Protein AF-A0A6I6VXQ6-F1 (afdb_monomer)

pLDDT: mean 93.88, std 2.82, range [80.19, 97.81]

Sequence (114 aa):
MFLAALRFGLTGSGKSLPEIVEDLRSQLVLDLAATRLFEQALHHAGYLDMQAANYSRRFLLNEMKIFLVDEDFPRLIPFKVPTAIRRVQYELDLALISAVNHPLADVLKQLGVL

Secondary structure (DSSP, 8-state):
-EEEEEEEEEEEEEEEHHHHHHHHHHHHTT-HHHHHHHHHHHHHTT--GGGGGG---EEEEEEEEEEE-STTS----GGGS-TT---------TTS--SPBPPHHHHHHHTT--

Foldseek 3Di:
DKDKDWDKDWDPPAAFPVRVLVVVCVVCVVPPVVNVVSVVVCVVVVNDPVCSVVRPTGIDRPDMFMFDPDPLWDDDDPVNDDPVDDDDDDDDDPVPRPGDGDDPVVVCVVVVND

Mean predicted aligned error: 4.63 Å

Radius of gyration: 18.37 Å; Cα contacts (8 Å, |Δi|>4): 111; chains: 1; bounding box: 42×30×46 Å

Structure (mmCIF, N/CA/C/O backbone):
data_AF-A0A6I6VXQ6-F1
#
_entry.id   AF-A0A6I6VXQ6-F1
#
loop_
_atom_site.group_PDB
_atom_site.id
_atom_site.type_symbol
_atom_site.label_atom_id
_atom_site.label_alt_id
_atom_site.label_comp_id
_atom_site.label_asym_id
_atom_site.label_entity_id
_atom_site.label_seq_id
_atom_site.pdbx_PDB_ins_code
_atom_site.Cartn_x
_atom_site.Cartn_y
_atom_site.Cartn_z
_atom_site.occupancy
_atom_site.B_iso_or_equiv
_atom_site.auth_seq_id
_atom_site.auth_comp_id
_atom_site.auth_asym_id
_atom_si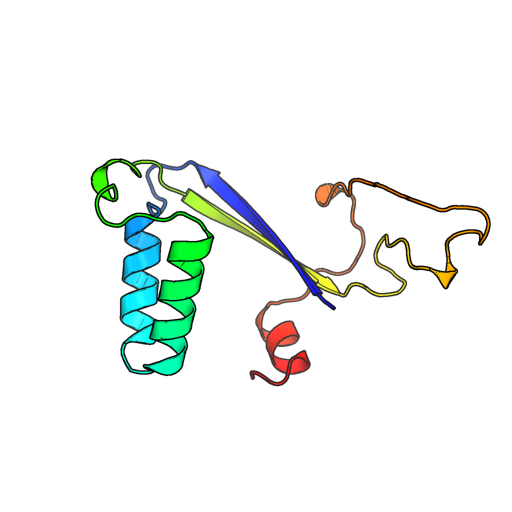te.auth_atom_id
_atom_site.pdbx_PDB_model_num
ATOM 1 N N . MET A 1 1 ? 12.224 -4.106 -6.218 1.00 89.62 1 MET A N 1
ATOM 2 C CA . MET A 1 1 ? 11.223 -3.097 -5.801 1.00 89.62 1 MET A CA 1
ATOM 3 C C . MET A 1 1 ? 9.854 -3.649 -6.136 1.00 89.62 1 MET A C 1
ATOM 5 O O . MET A 1 1 ? 9.711 -4.202 -7.218 1.00 89.62 1 MET A O 1
ATOM 9 N N . PHE A 1 2 ? 8.884 -3.502 -5.239 1.00 94.94 2 PHE A N 1
ATOM 10 C CA . PHE A 1 2 ? 7.493 -3.877 -5.491 1.00 94.94 2 PHE A CA 1
ATOM 11 C C . PHE A 1 2 ? 6.612 -2.634 -5.516 1.00 94.94 2 PHE A C 1
ATOM 13 O O . PHE A 1 2 ? 6.865 -1.690 -4.768 1.00 94.94 2 PHE A O 1
ATOM 20 N N . LEU A 1 3 ? 5.579 -2.655 -6.354 1.00 94.56 3 LEU A N 1
ATOM 21 C CA . LEU A 1 3 ? 4.501 -1.674 -6.340 1.00 94.56 3 LEU A CA 1
ATOM 22 C C . LEU A 1 3 ? 3.234 -2.349 -5.820 1.00 94.56 3 LEU A C 1
ATOM 24 O O . LEU A 1 3 ? 2.735 -3.273 -6.456 1.00 94.56 3 LEU A O 1
ATOM 28 N N . ALA A 1 4 ? 2.705 -1.874 -4.693 1.00 95.31 4 ALA A N 1
ATOM 29 C CA . ALA A 1 4 ? 1.410 -2.301 -4.176 1.00 95.31 4 ALA A CA 1
ATOM 30 C C . ALA A 1 4 ? 0.335 -1.263 -4.524 1.00 95.31 4 ALA A C 1
ATOM 32 O O . ALA A 1 4 ? 0.466 -0.082 -4.211 1.00 95.31 4 ALA A O 1
ATOM 33 N N . ALA A 1 5 ? -0.739 -1.720 -5.155 1.00 93.69 5 ALA A N 1
ATOM 34 C CA . ALA A 1 5 ? -1.912 -0.946 -5.513 1.00 93.69 5 ALA A CA 1
ATOM 35 C C . ALA A 1 5 ? -3.098 -1.414 -4.667 1.00 93.69 5 ALA A C 1
ATOM 37 O O . ALA A 1 5 ? -3.517 -2.568 -4.764 1.00 93.69 5 ALA A O 1
ATOM 38 N N . LEU A 1 6 ? -3.638 -0.519 -3.840 1.00 93.25 6 LEU A N 1
ATOM 39 C CA . LEU A 1 6 ? -4.790 -0.793 -2.986 1.00 93.25 6 LEU A CA 1
ATOM 40 C C . LEU A 1 6 ? -5.991 0.007 -3.483 1.00 93.25 6 LEU A C 1
ATOM 42 O O . LEU A 1 6 ? -5.935 1.235 -3.560 1.00 93.25 6 LEU A O 1
ATOM 46 N N . ARG A 1 7 ? -7.089 -0.680 -3.800 1.00 92.88 7 ARG A N 1
ATOM 47 C CA . ARG A 1 7 ? -8.342 -0.047 -4.211 1.00 92.88 7 ARG A CA 1
ATOM 48 C C . ARG A 1 7 ? -9.353 -0.113 -3.080 1.00 92.88 7 ARG A C 1
ATOM 50 O O . ARG A 1 7 ? -9.872 -1.183 -2.762 1.00 92.88 7 ARG A O 1
ATOM 57 N N . PHE A 1 8 ? -9.680 1.049 -2.529 1.00 93.38 8 PHE A N 1
ATOM 58 C CA . PHE A 1 8 ? -10.711 1.194 -1.509 1.00 93.38 8 PHE A CA 1
ATOM 59 C C . PHE A 1 8 ? -12.047 1.613 -2.128 1.00 93.38 8 PHE A C 1
ATOM 61 O O . PHE A 1 8 ? -12.096 2.520 -2.957 1.00 93.38 8 PHE A O 1
ATOM 68 N N . GLY A 1 9 ? -13.134 0.966 -1.716 1.00 95.56 9 GLY A N 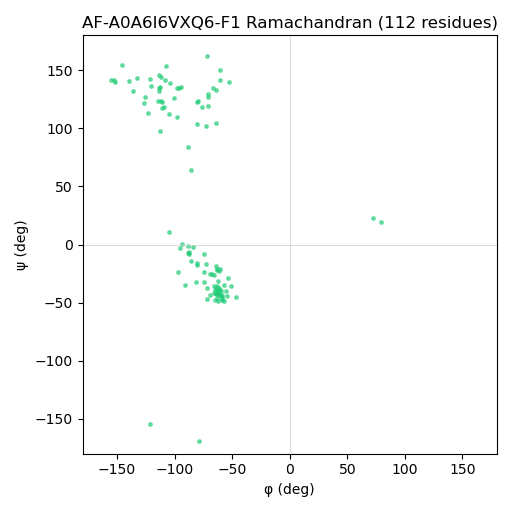1
ATOM 69 C CA . GLY A 1 9 ? -14.502 1.371 -2.034 1.00 95.56 9 GLY A CA 1
ATOM 70 C C . GLY A 1 9 ? -15.173 2.041 -0.840 1.00 95.56 9 GLY A C 1
ATOM 71 O O . GLY A 1 9 ? -15.019 1.575 0.287 1.00 95.56 9 GLY A O 1
ATOM 72 N N . LEU A 1 10 ? -15.934 3.111 -1.081 1.00 95.94 10 LEU A N 1
ATOM 73 C CA . LEU A 1 10 ? -16.764 3.744 -0.054 1.00 95.94 10 LEU A CA 1
ATOM 74 C C . LEU A 1 10 ? -18.011 2.884 0.190 1.00 95.94 10 LEU A C 1
ATOM 76 O O . LEU A 1 10 ? -18.811 2.680 -0.721 1.00 95.94 10 LEU A O 1
ATOM 80 N N . THR A 1 11 ? -18.183 2.380 1.409 1.00 93.75 11 THR A N 1
ATOM 81 C CA . THR A 1 11 ? -19.331 1.539 1.774 1.00 93.75 11 THR A CA 1
ATOM 82 C C . THR A 1 11 ? -19.649 1.658 3.260 1.00 93.75 11 THR A C 1
ATOM 84 O O . THR A 1 11 ? -18.746 1.692 4.092 1.00 93.75 11 THR A O 1
ATOM 87 N N . GLY A 1 12 ? -20.938 1.665 3.614 1.00 91.00 12 GLY A N 1
ATOM 88 C CA . GLY A 1 12 ? -21.387 1.719 5.011 1.00 91.00 12 GLY A CA 1
ATOM 89 C C . GLY A 1 12 ? -20.965 0.509 5.856 1.00 91.00 12 GLY A C 1
ATOM 90 O O . GLY A 1 12 ? -20.887 0.626 7.079 1.00 91.00 12 GLY A O 1
ATOM 91 N N . SER A 1 13 ? -20.647 -0.623 5.215 1.00 92.50 13 SER A N 1
ATOM 92 C CA . SER A 1 13 ? -20.144 -1.843 5.863 1.00 92.50 13 SER A CA 1
ATOM 93 C C . SER A 1 13 ? -18.617 -1.887 6.012 1.00 92.50 13 SER A C 1
ATOM 95 O O . SER A 1 13 ? -18.086 -2.882 6.498 1.00 92.50 13 SER A O 1
ATOM 97 N N . GLY A 1 14 ? -17.905 -0.864 5.529 1.00 95.25 14 GLY A N 1
ATOM 98 C CA . GLY A 1 14 ? -16.452 -0.753 5.650 1.00 95.25 14 GLY A CA 1
ATOM 99 C C . GLY A 1 14 ? -16.019 -0.279 7.037 1.00 95.25 14 GLY A C 1
ATOM 100 O O . GLY A 1 14 ? -16.835 -0.168 7.950 1.00 95.25 14 GLY A O 1
ATOM 101 N N . LYS A 1 15 ? -14.738 0.064 7.173 1.00 96.31 15 LYS A N 1
ATOM 102 C CA . LYS A 1 15 ? -14.184 0.677 8.387 1.00 96.31 15 LYS A CA 1
ATOM 103 C C . LYS A 1 15 ? -13.847 2.141 8.152 1.00 96.31 15 LYS A C 1
ATOM 105 O O . LYS A 1 15 ? -13.401 2.515 7.066 1.00 96.31 15 LYS A O 1
ATOM 110 N N . SER A 1 16 ? -14.092 2.975 9.149 1.00 96.75 16 SER A N 1
ATOM 111 C CA . SER A 1 16 ? -13.617 4.351 9.169 1.00 96.75 16 SER A CA 1
ATOM 112 C C . SER A 1 16 ? -12.105 4.394 9.388 1.00 96.75 16 SER A C 1
ATOM 114 O O . SER A 1 16 ? -11.497 3.418 9.827 1.00 96.75 16 SER A O 1
ATOM 116 N N . LEU A 1 17 ? -11.483 5.533 9.079 1.00 95.50 17 LEU A N 1
ATOM 117 C CA . LEU A 1 17 ? -10.052 5.707 9.326 1.00 95.50 17 LEU A CA 1
ATOM 118 C C . LEU A 1 17 ? -9.692 5.518 10.818 1.00 95.50 17 LEU A C 1
ATOM 120 O O . LEU A 1 17 ? -8.766 4.753 11.073 1.00 95.50 17 LEU A O 1
ATOM 124 N N . PRO A 1 18 ? -10.426 6.090 11.798 1.00 97.12 18 PRO A N 1
ATOM 125 C CA . PRO A 1 18 ? -10.174 5.830 13.216 1.00 97.12 18 PRO A CA 1
ATOM 126 C C . PRO A 1 18 ? -10.323 4.357 13.609 1.00 97.12 18 PRO A C 1
ATOM 128 O O . PRO A 1 18 ? -9.503 3.854 14.366 1.00 97.12 18 PRO A O 1
ATOM 131 N N . GLU A 1 19 ? -11.319 3.645 13.065 1.00 96.75 19 GLU A N 1
ATOM 132 C CA . GLU A 1 19 ? -11.481 2.202 13.311 1.00 96.75 19 GLU A CA 1
ATOM 133 C C . GLU A 1 19 ? -10.253 1.418 12.820 1.00 96.75 19 GLU A C 1
ATOM 135 O O . GLU A 1 19 ? -9.739 0.562 13.533 1.00 96.75 19 GLU A O 1
ATOM 140 N N . ILE A 1 20 ? -9.739 1.743 11.628 1.00 95.50 20 ILE A N 1
ATOM 141 C CA . ILE A 1 20 ? -8.525 1.115 11.080 1.00 95.50 20 ILE A CA 1
ATOM 142 C C . ILE A 1 20 ? -7.299 1.439 11.945 1.00 95.50 20 ILE A C 1
ATOM 144 O O . ILE A 1 20 ? -6.477 0.560 12.196 1.00 95.50 20 ILE A O 1
ATOM 148 N N . VAL A 1 21 ? -7.163 2.688 12.394 1.00 96.75 21 VAL A N 1
ATOM 149 C CA . VAL A 1 21 ? -6.043 3.124 13.239 1.00 96.75 21 VAL A CA 1
ATOM 150 C C . VAL A 1 21 ? -6.034 2.380 14.571 1.00 96.75 21 VAL A C 1
ATOM 152 O O . VAL A 1 21 ? -4.998 1.832 14.941 1.00 96.75 21 VAL A O 1
ATOM 155 N N . GLU A 1 22 ? -7.172 2.307 15.261 1.00 97.00 22 GLU A N 1
ATOM 156 C CA . GLU A 1 22 ? -7.270 1.605 16.544 1.00 97.00 22 GLU A CA 1
ATOM 157 C C . GLU A 1 22 ? -7.037 0.099 16.404 1.00 97.00 22 GLU A C 1
ATOM 159 O O . GLU A 1 22 ? -6.324 -0.498 17.215 1.00 97.00 22 GLU A O 1
ATOM 164 N N . ASP A 1 23 ? -7.540 -0.516 15.330 1.00 96.12 23 ASP A N 1
ATOM 165 C CA . ASP A 1 23 ? -7.256 -1.921 15.043 1.00 96.12 23 ASP A CA 1
ATOM 166 C C . ASP A 1 23 ? -5.749 -2.173 14.895 1.00 96.12 23 ASP A C 1
ATOM 168 O O . ASP A 1 23 ? -5.237 -3.148 15.452 1.00 96.12 23 ASP A O 1
ATOM 172 N N . LEU A 1 24 ? -5.017 -1.306 14.183 1.00 96.06 24 LEU A N 1
ATOM 173 C CA . LEU A 1 24 ? -3.563 -1.440 14.054 1.00 96.06 24 LEU A CA 1
ATOM 174 C C . LEU A 1 24 ? -2.840 -1.164 15.377 1.00 96.06 24 LEU A C 1
ATOM 176 O O . LEU A 1 24 ? -1.962 -1.943 15.744 1.00 96.06 24 LEU A O 1
ATOM 180 N N . ARG A 1 25 ? -3.222 -0.121 16.125 1.00 96.94 25 ARG A N 1
ATOM 181 C CA . ARG A 1 25 ? -2.657 0.161 17.460 1.00 96.94 25 ARG A CA 1
ATOM 182 C C . ARG A 1 25 ? -2.780 -1.056 18.375 1.00 96.94 25 ARG A C 1
ATOM 184 O O . ARG A 1 25 ? -1.808 -1.440 19.021 1.00 96.94 25 ARG A O 1
ATOM 191 N N . SER A 1 26 ? -3.942 -1.712 18.370 1.00 97.25 26 SER A N 1
ATOM 192 C CA . SER A 1 26 ? -4.188 -2.905 19.187 1.00 97.25 26 SER A CA 1
ATOM 193 C C . SER A 1 26 ? -3.291 -4.091 18.812 1.00 97.25 26 SER A C 1
ATOM 195 O O . SER A 1 26 ? -2.832 -4.815 19.694 1.00 97.25 26 SER A O 1
ATOM 197 N N . GLN A 1 27 ? -2.983 -4.269 17.523 1.00 96.31 27 GLN A N 1
ATOM 198 C CA . GLN A 1 27 ? -2.102 -5.341 17.046 1.00 96.31 27 GLN A CA 1
ATOM 199 C C . GLN A 1 27 ? -0.629 -5.073 17.362 1.00 96.31 27 GLN A C 1
ATOM 201 O O . GLN A 1 27 ? 0.134 -6.007 17.598 1.00 96.31 27 GLN A O 1
ATOM 206 N N . LEU A 1 28 ? -0.229 -3.802 17.371 1.00 96.50 28 LEU A N 1
ATOM 207 C CA . LEU A 1 28 ? 1.158 -3.387 17.569 1.00 96.50 28 LEU A CA 1
ATOM 208 C C . LEU A 1 28 ? 1.531 -3.194 19.042 1.00 96.50 28 LEU A C 1
ATOM 210 O O . LEU A 1 28 ? 2.708 -3.022 19.339 1.00 96.50 28 LEU A O 1
ATOM 214 N N . VAL A 1 29 ? 0.569 -3.270 19.969 1.00 94.38 29 VAL A N 1
ATOM 215 C CA . VAL A 1 29 ? 0.744 -2.908 21.389 1.00 94.38 29 VAL A CA 1
ATOM 216 C C . VAL A 1 29 ? 1.914 -3.616 22.092 1.00 94.38 29 VAL A C 1
ATOM 218 O O . VAL A 1 29 ? 2.504 -3.061 23.016 1.00 94.38 29 VAL A O 1
ATOM 221 N N . LEU A 1 30 ? 2.270 -4.830 21.659 1.00 95.75 30 LEU A N 1
ATOM 222 C CA . LEU A 1 30 ? 3.375 -5.610 22.233 1.00 95.75 30 LEU A CA 1
ATOM 223 C C . LEU A 1 30 ? 4.748 -5.268 21.629 1.00 95.75 30 LEU A C 1
ATOM 225 O O . LEU A 1 30 ? 5.771 -5.635 22.204 1.00 95.75 30 LEU A O 1
ATOM 229 N N . ASP A 1 31 ? 4.783 -4.556 20.504 1.00 96.75 31 ASP A N 1
ATOM 230 C CA . ASP A 1 31 ? 5.998 -4.100 19.834 1.00 96.75 31 ASP A CA 1
ATOM 231 C C . ASP A 1 31 ? 6.089 -2.568 19.903 1.00 96.75 31 ASP A C 1
ATOM 233 O O . ASP A 1 31 ? 5.508 -1.824 19.106 1.00 96.75 31 ASP A O 1
ATOM 237 N N . LEU A 1 32 ? 6.856 -2.081 20.883 1.00 94.69 32 LEU A N 1
ATOM 238 C CA . LEU A 1 32 ? 7.056 -0.647 21.107 1.00 94.69 32 LEU A CA 1
ATOM 239 C C . LEU A 1 32 ? 7.745 0.049 19.926 1.00 94.69 32 LEU A C 1
ATOM 241 O O . LEU A 1 32 ? 7.493 1.231 19.680 1.00 94.69 32 LEU A O 1
ATOM 245 N N . ALA A 1 33 ? 8.618 -0.655 19.200 1.00 96.31 33 ALA A N 1
ATOM 246 C CA . ALA A 1 33 ? 9.306 -0.085 18.050 1.00 96.31 33 ALA A CA 1
ATOM 247 C C . ALA A 1 33 ? 8.330 0.083 16.880 1.00 96.31 33 ALA A C 1
ATOM 249 O O . ALA A 1 33 ? 8.254 1.170 16.303 1.00 96.31 33 ALA A O 1
ATOM 250 N N . ALA A 1 34 ? 7.533 -0.947 16.585 1.00 95.56 34 ALA A N 1
ATOM 251 C CA . ALA A 1 34 ? 6.508 -0.883 15.550 1.00 95.56 34 ALA A CA 1
ATOM 252 C C . ALA A 1 34 ? 5.409 0.137 15.886 1.00 95.56 34 ALA A C 1
ATOM 254 O O . ALA A 1 34 ? 5.037 0.934 15.025 1.00 95.56 34 ALA A O 1
ATOM 255 N N . THR A 1 35 ? 4.960 0.192 17.145 1.00 97.06 35 THR A N 1
ATOM 256 C CA . THR A 1 35 ? 4.005 1.207 17.622 1.00 97.06 35 THR A CA 1
ATOM 257 C C . THR A 1 35 ? 4.536 2.618 17.378 1.00 97.06 35 THR A C 1
ATOM 259 O O . THR A 1 35 ? 3.850 3.456 16.799 1.00 97.06 35 THR A O 1
ATOM 262 N N . ARG A 1 36 ? 5.795 2.889 17.748 1.00 96.94 36 ARG A N 1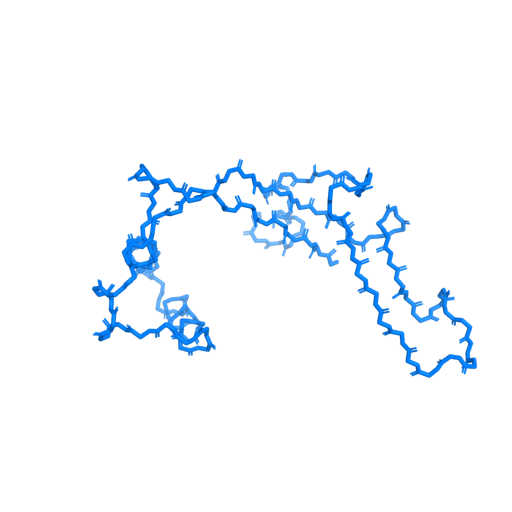
ATOM 263 C CA . ARG A 1 36 ? 6.411 4.204 17.531 1.00 96.94 36 ARG A CA 1
ATOM 264 C C . ARG A 1 36 ? 6.495 4.568 16.048 1.00 96.94 36 ARG A C 1
ATOM 266 O O . ARG A 1 36 ? 6.216 5.713 15.698 1.00 96.94 36 ARG A O 1
ATOM 273 N N . LEU A 1 37 ? 6.891 3.625 15.191 1.00 97.50 37 LEU A N 1
ATOM 274 C CA . LEU A 1 37 ? 6.947 3.843 13.742 1.00 97.50 37 LEU A CA 1
ATOM 275 C C . LEU A 1 37 ? 5.558 4.139 13.168 1.00 97.50 37 LEU A C 1
ATOM 277 O O . LEU A 1 37 ? 5.418 5.013 12.312 1.00 97.50 37 LEU A O 1
ATOM 281 N N . PHE A 1 38 ? 4.532 3.448 13.663 1.00 97.81 38 PHE A N 1
ATOM 282 C CA . PHE A 1 38 ? 3.158 3.661 13.238 1.00 97.81 38 PHE A CA 1
ATOM 283 C C . PHE A 1 38 ? 2.643 5.057 13.613 1.00 97.81 38 PHE A C 1
ATOM 285 O O . PHE A 1 38 ? 2.155 5.771 12.740 1.00 97.81 38 PHE A O 1
ATOM 292 N N . GLU A 1 39 ? 2.844 5.510 14.854 1.00 96.94 39 GLU A N 1
ATOM 293 C CA . GLU A 1 39 ? 2.444 6.865 15.271 1.00 96.94 39 GLU A CA 1
ATOM 294 C C . GLU A 1 39 ? 3.172 7.961 14.472 1.00 96.94 39 GLU A C 1
ATOM 296 O O . GLU A 1 39 ? 2.581 8.972 14.088 1.00 96.94 39 GLU A O 1
ATOM 301 N N . GLN A 1 40 ? 4.452 7.749 14.148 1.00 97.00 40 GLN A N 1
ATOM 302 C CA . GLN A 1 40 ? 5.197 8.656 13.270 1.00 97.00 40 GLN A CA 1
ATOM 303 C C . GLN A 1 40 ? 4.599 8.711 11.859 1.00 97.00 40 GLN A C 1
ATOM 305 O O . GLN A 1 40 ? 4.502 9.793 11.276 1.00 97.00 40 GLN A O 1
ATOM 310 N N . ALA A 1 41 ? 4.177 7.567 11.316 1.00 96.94 41 ALA A N 1
ATOM 311 C CA . ALA A 1 41 ? 3.527 7.498 10.014 1.00 96.94 41 ALA A CA 1
ATOM 312 C C . ALA A 1 41 ? 2.161 8.203 10.015 1.00 96.94 41 ALA A C 1
ATOM 314 O O . ALA A 1 41 ? 1.876 8.953 9.082 1.00 96.94 41 ALA A O 1
ATOM 315 N N . LEU A 1 42 ? 1.353 8.036 11.070 1.00 96.69 42 LEU A N 1
ATOM 316 C CA . LEU A 1 42 ? 0.079 8.748 11.233 1.00 96.69 42 LEU A CA 1
ATOM 317 C C . LEU A 1 42 ? 0.279 10.263 11.242 1.00 96.69 42 LEU A C 1
ATOM 319 O O . LEU A 1 42 ? -0.392 10.981 10.497 1.00 96.69 42 LEU A O 1
ATOM 323 N N . HIS A 1 43 ? 1.254 10.744 12.016 1.00 95.06 43 HIS A N 1
ATOM 324 C CA . HIS A 1 43 ? 1.586 12.164 12.063 1.00 95.06 43 HIS A CA 1
ATOM 325 C C . HIS A 1 43 ? 2.058 12.683 10.696 1.00 95.06 43 HIS A C 1
ATOM 327 O O . HIS A 1 43 ? 1.649 13.759 10.26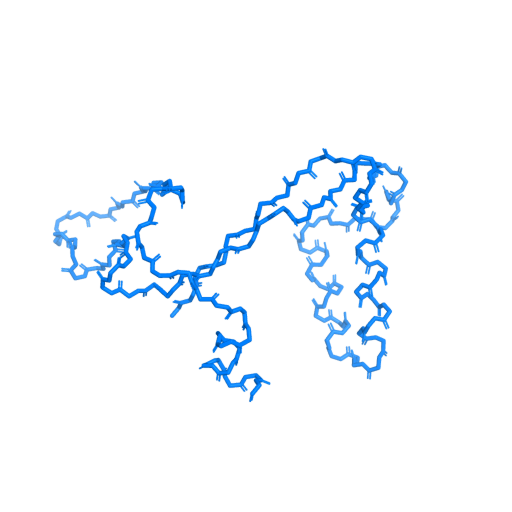4 1.00 95.06 43 HIS A O 1
ATOM 333 N N . HIS A 1 44 ? 2.902 11.929 9.986 1.00 96.56 44 HIS A N 1
ATOM 334 C CA . HIS A 1 44 ? 3.373 12.316 8.653 1.00 96.56 44 HIS A CA 1
ATOM 335 C C . HIS A 1 44 ? 2.244 12.343 7.612 1.00 96.56 44 HIS A C 1
ATOM 337 O O . HIS A 1 44 ? 2.228 13.208 6.740 1.00 96.56 44 HIS A O 1
ATOM 343 N N . ALA A 1 45 ? 1.279 11.429 7.725 1.00 94.81 45 ALA A N 1
ATOM 344 C CA . ALA A 1 45 ? 0.089 11.391 6.881 1.00 94.81 45 ALA A CA 1
ATOM 345 C C . ALA A 1 45 ? -0.941 12.487 7.225 1.00 94.81 45 ALA A C 1
ATOM 347 O O . ALA A 1 45 ? -1.909 12.661 6.487 1.00 94.81 45 ALA A O 1
ATOM 348 N N . GLY A 1 46 ? -0.748 13.225 8.326 1.00 95.19 46 GLY A N 1
ATOM 349 C CA . GLY A 1 46 ? -1.658 14.278 8.778 1.00 95.19 46 GLY A CA 1
ATOM 350 C C . GLY A 1 46 ? -2.898 13.763 9.512 1.00 95.19 46 GLY A C 1
ATOM 351 O O . GLY A 1 46 ? -3.889 14.485 9.608 1.00 95.19 46 GLY A O 1
ATOM 352 N N . TYR A 1 47 ? -2.868 12.530 10.025 1.00 96.12 47 TYR A N 1
ATOM 353 C CA . TYR A 1 47 ? -3.934 12.025 10.885 1.00 96.12 47 TYR A CA 1
ATOM 354 C C . TYR A 1 47 ? -3.878 12.716 12.253 1.00 96.12 47 TYR A C 1
ATOM 356 O O . TYR A 1 47 ? -2.829 12.773 12.893 1.00 96.12 47 TYR A O 1
ATOM 364 N N . LEU A 1 48 ? -5.021 13.245 12.697 1.00 94.50 48 LEU A N 1
ATOM 365 C CA . LEU A 1 48 ? -5.161 13.967 13.961 1.00 94.50 48 LEU A CA 1
ATOM 366 C C . LEU A 1 48 ? -6.239 13.299 14.817 1.00 94.50 48 LEU A C 1
ATOM 368 O O . LEU A 1 48 ? -7.424 13.396 14.492 1.00 94.50 48 LEU A O 1
ATOM 372 N N . ASP A 1 49 ? -5.847 12.698 15.943 1.00 94.69 49 ASP A N 1
ATOM 373 C CA . ASP A 1 49 ? -6.773 12.025 16.869 1.00 94.69 49 ASP A CA 1
ATOM 374 C C . ASP A 1 49 ? -7.879 12.961 17.387 1.00 94.69 49 ASP A C 1
ATOM 376 O O . ASP A 1 49 ? -9.037 12.567 17.500 1.00 94.69 49 ASP A O 1
ATOM 380 N N . MET A 1 50 ? -7.570 14.246 17.602 1.00 95.56 50 MET A N 1
ATOM 381 C CA . MET A 1 50 ? -8.562 15.261 18.000 1.00 95.56 50 MET A CA 1
ATOM 382 C C . MET A 1 50 ? -9.695 15.444 16.977 1.00 95.56 50 MET A C 1
ATOM 384 O O . MET A 1 50 ? -10.760 15.954 17.314 1.00 95.56 50 MET A O 1
ATOM 388 N N . GLN A 1 51 ? -9.468 15.053 15.723 1.00 94.44 51 GLN A N 1
ATOM 389 C CA . GLN A 1 51 ? -10.444 15.127 14.641 1.00 94.44 51 GLN A CA 1
ATOM 390 C C . GLN A 1 51 ? -11.039 13.758 14.295 1.00 94.44 51 GLN A C 1
ATOM 392 O O . GLN A 1 51 ? -11.751 13.662 13.298 1.00 94.44 51 GLN A O 1
ATOM 397 N N . ALA A 1 52 ? -10.802 12.716 15.107 1.00 94.00 52 ALA A N 1
ATOM 398 C CA . ALA A 1 52 ? -11.282 11.352 14.869 1.00 94.00 52 ALA A CA 1
ATOM 399 C C . ALA A 1 52 ? -12.770 11.307 14.466 1.00 94.00 52 ALA A C 1
ATOM 401 O O . ALA A 1 52 ? -13.132 10.679 13.472 1.00 94.00 52 ALA A O 1
ATOM 402 N N . ALA A 1 53 ? -13.622 12.063 15.167 1.00 94.00 53 ALA A N 1
ATOM 403 C CA . ALA A 1 53 ? -15.064 12.129 14.912 1.00 94.00 53 ALA A CA 1
ATOM 404 C C . ALA A 1 53 ? -15.446 12.660 13.512 1.00 94.00 53 ALA A C 1
ATOM 406 O O . ALA A 1 53 ? -16.532 12.362 13.017 1.00 94.00 53 ALA A O 1
ATOM 407 N N . ASN A 1 54 ? -14.564 13.418 12.852 1.00 94.81 54 ASN A N 1
ATOM 408 C CA . ASN A 1 54 ? -14.810 13.975 11.519 1.00 94.81 54 ASN A CA 1
ATOM 409 C C . ASN A 1 54 ? -14.567 12.951 10.398 1.00 94.81 54 ASN A C 1
ATOM 411 O O . ASN A 1 54 ? -15.049 13.131 9.277 1.00 94.81 54 ASN A O 1
ATOM 415 N N . TYR A 1 55 ? -13.850 11.859 10.675 1.00 93.25 55 TYR A N 1
ATOM 416 C CA . TYR A 1 55 ? -13.558 10.807 9.700 1.00 93.25 55 TYR A CA 1
ATOM 417 C C . TYR A 1 55 ? -14.690 9.772 9.641 1.00 93.25 55 TYR A C 1
ATOM 419 O O . TYR A 1 55 ? -14.509 8.600 9.953 1.00 93.25 55 TYR A O 1
ATOM 427 N N . SER A 1 56 ? -15.878 10.203 9.217 1.00 94.44 56 SER A N 1
ATOM 428 C CA . SER A 1 56 ? -17.081 9.357 9.171 1.00 94.44 56 SER A CA 1
ATOM 429 C C . SER A 1 56 ? -17.159 8.430 7.953 1.00 94.44 56 SER A C 1
ATOM 431 O O . SER A 1 56 ? -17.950 7.486 7.935 1.00 94.44 56 SER A O 1
ATOM 433 N N . ARG A 1 57 ? -16.353 8.685 6.912 1.00 95.94 57 ARG A N 1
ATOM 434 C CA . ARG A 1 57 ? -16.320 7.850 5.702 1.00 95.94 57 ARG A CA 1
ATOM 435 C C . ARG A 1 57 ? -15.765 6.472 6.028 1.00 95.94 57 ARG A C 1
ATOM 437 O O . ARG A 1 57 ? -14.722 6.361 6.665 1.00 95.94 57 ARG A O 1
ATOM 444 N N . ARG A 1 58 ? -16.437 5.442 5.520 1.00 97.00 58 ARG A N 1
ATOM 445 C CA . ARG A 1 58 ? -16.075 4.043 5.736 1.00 97.00 58 ARG A CA 1
ATOM 446 C C . ARG A 1 58 ? -15.636 3.395 4.433 1.00 97.00 58 ARG A C 1
ATOM 448 O O . ARG A 1 58 ? -16.303 3.532 3.407 1.00 97.00 58 ARG A O 1
ATOM 455 N N . PHE A 1 59 ? -14.509 2.701 4.484 1.00 95.25 59 PHE A N 1
ATOM 456 C CA . PHE A 1 59 ? -13.853 2.110 3.331 1.00 95.25 59 PHE A CA 1
ATOM 457 C C . PHE A 1 59 ? -13.712 0.603 3.493 1.00 95.25 59 PHE A C 1
ATOM 459 O O . PHE A 1 59 ? -13.435 0.096 4.580 1.00 95.25 59 PHE A O 1
ATOM 466 N N . LEU A 1 60 ? -13.886 -0.111 2.389 1.00 96.25 60 LEU A N 1
ATOM 467 C CA . LEU A 1 60 ? -13.536 -1.517 2.264 1.00 96.25 60 LEU A CA 1
ATOM 468 C C . LEU A 1 60 ? -12.391 -1.640 1.262 1.00 96.25 60 LEU A C 1
ATOM 470 O O . LEU A 1 60 ? -12.433 -1.020 0.198 1.00 96.25 60 LEU A O 1
A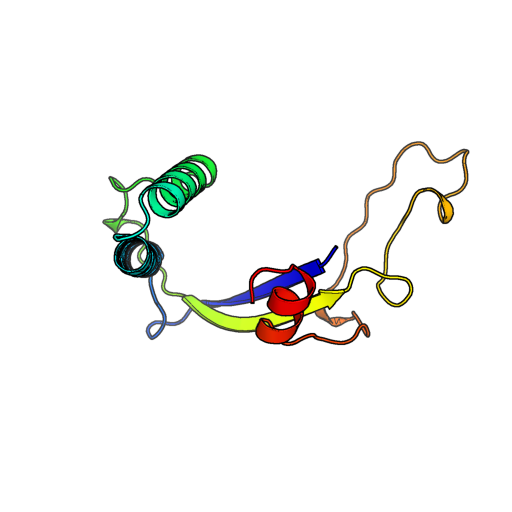TOM 474 N N . LEU A 1 61 ? -11.369 -2.428 1.594 1.00 93.69 61 LEU A N 1
ATOM 475 C CA . LEU A 1 61 ? -10.340 -2.796 0.630 1.00 93.69 61 LEU A CA 1
ATOM 476 C C . LEU A 1 61 ? -10.944 -3.798 -0.360 1.00 93.69 61 LEU A C 1
ATOM 478 O O . LEU A 1 61 ? -11.110 -4.971 -0.042 1.00 93.69 61 LEU A O 1
ATOM 482 N N . ASN A 1 62 ? -11.295 -3.319 -1.549 1.00 93.69 62 ASN A N 1
ATOM 483 C CA . ASN A 1 62 ? -11.955 -4.125 -2.573 1.00 93.69 62 ASN A CA 1
ATOM 484 C C . ASN A 1 62 ? -10.961 -4.981 -3.355 1.00 93.69 62 ASN A C 1
ATOM 486 O O . ASN A 1 62 ? -11.314 -6.038 -3.864 1.00 93.69 62 ASN A O 1
ATOM 490 N N . GLU A 1 63 ? -9.740 -4.481 -3.530 1.00 92.75 63 GLU A N 1
ATOM 491 C CA . GLU A 1 63 ? -8.713 -5.154 -4.313 1.00 92.75 63 GLU A CA 1
ATOM 492 C C . GLU A 1 63 ? -7.325 -4.708 -3.858 1.00 92.75 63 GLU A C 1
ATOM 494 O O . GLU A 1 63 ? -7.099 -3.527 -3.581 1.00 92.75 63 GLU A O 1
ATOM 499 N N . MET A 1 64 ? -6.394 -5.657 -3.821 1.00 94.19 64 MET A N 1
ATOM 500 C CA . MET A 1 64 ? -4.967 -5.406 -3.676 1.00 94.19 64 MET A CA 1
ATOM 501 C C . MET A 1 64 ? -4.243 -6.106 -4.825 1.00 94.19 64 MET A C 1
ATOM 503 O O . MET A 1 64 ? -4.432 -7.306 -5.032 1.00 94.19 64 MET A O 1
ATOM 507 N N . LYS A 1 65 ? -3.410 -5.361 -5.555 1.00 94.69 65 LYS A N 1
ATOM 508 C CA . LYS A 1 65 ? -2.477 -5.919 -6.539 1.00 94.69 65 LYS A CA 1
ATOM 509 C C . LYS A 1 65 ? -1.052 -5.552 -6.161 1.00 94.69 65 LYS A C 1
ATOM 511 O O . LYS A 1 65 ? -0.806 -4.407 -5.794 1.00 94.69 65 LYS A O 1
ATOM 516 N N . ILE A 1 66 ? -0.122 -6.493 -6.250 1.00 96.12 66 ILE A N 1
ATOM 517 C CA . ILE A 1 66 ? 1.295 -6.255 -5.985 1.00 96.12 66 ILE A CA 1
ATOM 518 C C . ILE A 1 66 ? 2.097 -6.725 -7.188 1.00 96.12 66 ILE A C 1
ATOM 520 O O . ILE A 1 66 ? 2.034 -7.888 -7.567 1.00 96.12 66 ILE A O 1
ATOM 524 N N . PHE A 1 67 ? 2.864 -5.819 -7.778 1.00 95.56 67 PHE A N 1
ATOM 525 C CA . PHE A 1 67 ? 3.663 -6.092 -8.965 1.00 95.56 67 PHE A CA 1
ATOM 526 C C . PHE A 1 67 ? 5.145 -6.022 -8.623 1.00 95.56 67 PHE A C 1
ATOM 528 O O . PHE A 1 67 ? 5.590 -5.082 -7.953 1.00 95.56 67 PHE A O 1
ATOM 535 N N . LEU A 1 68 ? 5.918 -6.994 -9.106 1.00 95.31 68 LEU A N 1
ATOM 536 C CA . LEU A 1 68 ? 7.366 -6.857 -9.148 1.00 95.31 68 LEU A CA 1
ATOM 537 C C . LEU A 1 68 ? 7.713 -5.826 -10.226 1.00 95.31 68 LEU A C 1
ATOM 539 O O . LEU A 1 68 ? 7.264 -5.930 -11.362 1.00 95.31 68 LEU A O 1
ATOM 543 N N . VAL A 1 69 ? 8.491 -4.805 -9.867 1.00 94.06 69 VAL A N 1
ATOM 544 C CA . VAL A 1 69 ? 8.929 -3.794 -10.833 1.00 94.06 69 VAL A CA 1
ATOM 545 C C . VAL A 1 69 ? 10.232 -4.258 -11.474 1.00 94.06 69 VAL A C 1
ATOM 547 O O . VAL A 1 69 ? 11.323 -3.880 -11.034 1.00 94.06 69 VAL A O 1
ATOM 550 N N . ASP A 1 70 ? 10.110 -5.089 -12.504 1.00 92.56 70 ASP A N 1
ATOM 551 C CA . ASP A 1 70 ? 11.196 -5.686 -13.289 1.00 92.56 70 ASP A CA 1
ATOM 552 C C . ASP A 1 70 ? 11.092 -5.331 -14.789 1.00 92.56 70 ASP A C 1
ATOM 554 O O . ASP A 1 70 ? 10.617 -4.249 -15.136 1.00 92.56 70 ASP A O 1
ATOM 558 N N . GLU A 1 71 ? 11.637 -6.172 -15.673 1.00 89.75 71 GLU A N 1
ATOM 559 C CA . GLU A 1 71 ? 11.604 -5.955 -17.124 1.00 89.75 71 GLU A CA 1
ATOM 560 C C . GLU A 1 71 ? 10.203 -6.094 -17.738 1.00 89.75 71 GLU A C 1
ATOM 562 O O . GLU A 1 71 ? 9.949 -5.443 -18.753 1.00 89.75 71 GLU A O 1
ATOM 567 N N . ASP A 1 72 ? 9.299 -6.849 -17.105 1.00 88.50 72 ASP A N 1
ATOM 568 C CA . ASP A 1 72 ? 7.923 -7.065 -17.571 1.00 88.50 72 ASP A CA 1
ATOM 569 C C . ASP A 1 72 ? 6.955 -5.983 -17.056 1.00 88.50 72 ASP A C 1
ATOM 571 O O . ASP A 1 72 ? 5.799 -5.897 -17.482 1.00 88.50 72 ASP A O 1
ATOM 575 N N . PHE A 1 73 ? 7.421 -5.116 -16.153 1.00 92.88 73 PHE A N 1
ATOM 576 C CA . PHE A 1 73 ? 6.662 -3.983 -15.636 1.00 92.88 73 PHE A CA 1
ATOM 577 C C . PHE A 1 73 ? 6.959 -2.693 -16.426 1.00 92.88 73 PHE A C 1
ATOM 579 O O . PHE A 1 73 ? 8.130 -2.360 -16.646 1.00 92.88 73 PHE A O 1
ATOM 586 N N . PRO A 1 74 ? 5.941 -1.890 -16.803 1.00 92.31 74 PRO A N 1
ATOM 587 C CA . PRO A 1 74 ? 6.162 -0.623 -17.497 1.00 92.31 74 PRO A CA 1
ATOM 588 C C . P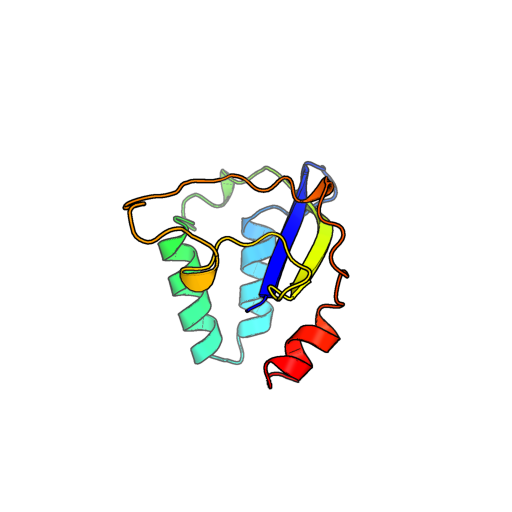RO A 1 74 ? 6.932 0.361 -16.605 1.00 92.31 74 PRO A C 1
ATOM 590 O O . PRO A 1 74 ? 6.389 0.956 -15.675 1.00 92.31 74 PRO A O 1
ATOM 593 N N . ARG A 1 75 ? 8.226 0.540 -16.895 1.00 92.50 75 ARG A N 1
ATOM 594 C CA . ARG A 1 75 ? 9.128 1.413 -16.136 1.00 92.50 75 ARG A CA 1
ATOM 595 C C . ARG A 1 75 ? 10.069 2.194 -17.041 1.00 92.50 75 ARG A C 1
ATOM 597 O O . ARG A 1 75 ? 10.648 1.652 -17.982 1.00 92.50 75 ARG A O 1
ATOM 604 N N . LEU A 1 76 ? 10.298 3.454 -16.685 1.00 91.00 76 LEU A N 1
ATOM 605 C CA . LEU A 1 76 ? 11.394 4.248 -17.231 1.00 91.00 76 LEU A CA 1
ATOM 606 C C . LEU A 1 76 ? 12.567 4.220 -16.253 1.00 91.00 76 LEU A C 1
ATOM 608 O O . LEU A 1 76 ? 12.506 4.801 -15.172 1.00 91.00 76 LEU A O 1
ATOM 612 N N . ILE A 1 77 ? 13.631 3.523 -16.646 1.00 89.81 77 ILE A N 1
ATOM 613 C CA . ILE A 1 77 ? 14.913 3.485 -15.932 1.00 89.81 77 ILE A CA 1
ATOM 614 C C . ILE A 1 77 ? 15.958 4.279 -16.722 1.00 89.81 77 ILE A C 1
ATOM 616 O O . ILE A 1 77 ? 15.838 4.341 -17.946 1.00 89.81 77 ILE A O 1
ATOM 620 N N . PRO A 1 78 ? 17.006 4.836 -16.083 1.00 85.75 78 PRO A N 1
ATOM 621 C CA . PRO A 1 78 ? 18.008 5.654 -16.772 1.00 85.75 78 PRO A CA 1
ATOM 622 C C . PRO A 1 78 ? 18.596 4.999 -18.030 1.00 85.75 78 PRO A C 1
ATOM 624 O O . PRO A 1 78 ? 18.809 5.672 -19.027 1.00 85.75 78 PRO A O 1
ATOM 627 N N . PHE A 1 79 ? 18.780 3.675 -18.018 1.00 86.62 79 PHE A N 1
ATOM 628 C CA . PHE A 1 79 ? 19.291 2.919 -19.165 1.00 86.62 79 PHE A CA 1
ATOM 629 C C . PHE A 1 79 ? 18.334 2.874 -20.375 1.00 86.62 79 PHE A C 1
ATOM 631 O O . PHE A 1 79 ? 18.782 2.728 -21.506 1.00 86.62 79 PHE A O 1
ATOM 638 N N . LYS A 1 80 ? 17.019 3.017 -20.160 1.00 86.25 80 LYS A N 1
ATOM 639 C CA . LYS A 1 80 ? 15.988 3.022 -21.217 1.00 86.25 80 LYS A CA 1
ATOM 640 C C . LYS A 1 80 ? 15.642 4.436 -21.710 1.00 86.25 80 LYS A C 1
ATOM 642 O O . LYS A 1 80 ? 14.782 4.585 -22.573 1.00 86.25 80 LYS A O 1
ATOM 647 N N . VAL A 1 81 ? 16.283 5.474 -21.169 1.00 91.31 81 VAL A N 1
ATOM 648 C CA . VAL A 1 81 ? 16.002 6.880 -21.487 1.00 91.31 81 VAL A CA 1
ATOM 649 C C . VAL A 1 81 ? 17.226 7.499 -22.183 1.00 91.31 81 VAL A C 1
ATOM 651 O O . VAL A 1 81 ? 18.315 7.471 -21.611 1.00 91.31 81 VAL A O 1
ATOM 654 N N . PRO A 1 82 ? 17.091 8.074 -23.397 1.00 94.19 82 PRO A N 1
ATOM 655 C CA . PRO A 1 82 ? 18.193 8.753 -24.081 1.00 94.19 82 PRO A CA 1
ATOM 656 C C . PRO A 1 82 ? 18.886 9.821 -23.223 1.00 94.19 82 PRO A C 1
ATOM 658 O O . PRO A 1 82 ? 18.230 10.622 -22.559 1.00 94.19 82 PRO A O 1
ATOM 661 N N . THR A 1 83 ? 20.217 9.899 -23.301 1.00 92.81 83 THR A N 1
ATOM 662 C CA . THR A 1 83 ? 21.058 10.743 -22.425 1.00 92.81 83 THR A CA 1
ATOM 663 C C . THR A 1 83 ? 20.813 12.249 -22.550 1.00 92.81 83 THR A C 1
ATOM 665 O O . THR A 1 83 ? 21.118 13.004 -21.627 1.00 92.81 83 THR A O 1
ATOM 668 N N . ALA A 1 84 ? 20.250 12.703 -23.672 1.00 94.81 84 ALA A N 1
ATOM 669 C CA . ALA A 1 84 ? 19.865 14.097 -23.877 1.00 94.81 84 ALA A CA 1
ATOM 670 C C . ALA A 1 84 ? 18.616 14.509 -23.068 1.00 94.81 84 ALA A C 1
ATOM 672 O O . ALA A 1 84 ? 18.372 15.703 -22.884 1.00 94.81 84 ALA A O 1
ATOM 673 N N . ILE A 1 85 ? 17.827 13.550 -22.569 1.00 94.12 85 ILE A N 1
ATOM 674 C CA . ILE A 1 85 ? 16.618 13.824 -21.788 1.00 94.12 85 ILE A CA 1
ATOM 675 C C . ILE A 1 85 ? 17.002 14.158 -20.347 1.00 94.12 85 ILE A C 1
ATOM 677 O O . ILE A 1 85 ? 17.647 13.378 -19.651 1.00 94.12 85 ILE A O 1
ATOM 681 N N . ARG A 1 86 ? 16.570 15.334 -19.879 1.00 92.50 86 ARG A N 1
ATOM 682 C CA . ARG A 1 86 ? 16.881 15.837 -18.530 1.00 92.50 86 ARG A CA 1
ATOM 683 C C . ARG A 1 86 ? 15.785 15.590 -17.493 1.00 92.50 86 ARG A C 1
ATOM 685 O O . ARG A 1 86 ? 16.089 15.560 -16.306 1.00 92.50 86 ARG A O 1
ATOM 692 N N . ARG A 1 87 ? 14.525 15.423 -17.907 1.00 92.50 87 ARG A N 1
ATOM 693 C CA . ARG A 1 87 ? 13.382 15.172 -17.013 1.00 92.50 87 ARG A CA 1
ATOM 69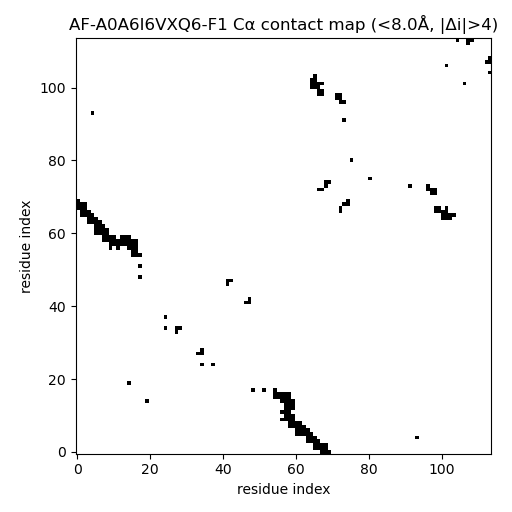4 C C . ARG A 1 87 ? 12.306 14.376 -17.744 1.00 92.50 87 ARG A C 1
ATOM 696 O O . ARG A 1 87 ? 12.009 14.677 -18.895 1.00 92.50 87 ARG A O 1
ATOM 703 N N . VAL A 1 88 ? 11.695 13.419 -17.048 1.00 91.62 88 VAL A N 1
ATOM 704 C CA . VAL A 1 88 ? 10.504 12.692 -17.506 1.00 91.62 88 VAL A CA 1
ATOM 705 C C . VAL A 1 88 ? 9.475 12.645 -16.380 1.00 91.62 88 VAL A C 1
ATOM 707 O O . VAL A 1 88 ? 9.836 12.522 -15.212 1.00 91.62 88 VAL A O 1
ATOM 710 N N . GLN A 1 89 ? 8.200 12.749 -16.740 1.00 93.06 89 GLN A N 1
ATOM 711 C CA . GLN A 1 89 ? 7.054 12.535 -15.863 1.00 93.06 89 GLN A CA 1
ATOM 712 C C . GLN A 1 89 ? 6.038 11.699 -16.641 1.00 93.06 89 GLN A C 1
ATOM 714 O O . GLN A 1 89 ? 5.783 11.989 -17.808 1.00 93.06 89 GLN A O 1
ATOM 719 N N . TYR A 1 90 ? 5.516 10.644 -16.020 1.00 91.94 90 TYR A N 1
ATOM 720 C CA . TYR A 1 90 ? 4.569 9.725 -16.643 1.00 91.94 90 TYR A CA 1
ATOM 721 C C . TYR A 1 90 ? 3.569 9.209 -15.613 1.00 91.94 90 TYR A C 1
ATOM 723 O O . TYR A 1 90 ? 3.865 9.164 -14.418 1.00 91.94 90 TYR A O 1
ATOM 731 N N . GLU A 1 91 ? 2.396 8.825 -16.101 1.00 93.62 91 GLU A N 1
ATOM 732 C CA . GLU A 1 91 ? 1.330 8.203 -15.323 1.00 93.62 91 GLU A CA 1
ATOM 733 C C . GLU A 1 91 ? 1.169 6.753 -15.781 1.00 93.62 91 GLU A C 1
ATOM 735 O O . GLU A 1 91 ? 1.345 6.438 -16.960 1.00 93.62 91 GLU A O 1
ATOM 740 N N . LEU A 1 92 ? 0.867 5.866 -14.836 1.00 92.50 92 LEU A N 1
ATOM 741 C CA . LEU A 1 92 ? 0.590 4.462 -15.109 1.00 92.50 92 LEU A CA 1
ATOM 742 C C . LEU A 1 92 ? -0.883 4.193 -14.832 1.00 92.50 92 LEU A C 1
ATOM 744 O O . LEU A 1 92 ? -1.347 4.388 -13.708 1.00 92.50 92 LEU A O 1
ATOM 748 N N . ASP A 1 93 ? -1.593 3.682 -15.833 1.00 92.25 93 ASP A N 1
ATOM 749 C CA . ASP A 1 93 ? -2.898 3.077 -15.606 1.00 92.25 93 ASP A CA 1
ATOM 750 C C . ASP A 1 93 ? -2.697 1.647 -15.096 1.00 92.25 93 ASP A C 1
ATOM 752 O O . ASP A 1 93 ? -2.366 0.725 -15.846 1.00 92.25 93 ASP A O 1
ATOM 756 N N . LEU A 1 94 ? -2.895 1.468 -13.791 1.00 89.69 94 LEU A N 1
ATOM 757 C CA . LEU A 1 94 ? -2.722 0.184 -13.116 1.00 89.69 94 LEU A CA 1
ATOM 758 C C . LEU A 1 94 ? -3.710 -0.887 -13.608 1.00 89.69 94 LEU A C 1
ATOM 760 O O . LEU A 1 94 ? -3.466 -2.075 -13.394 1.00 89.69 94 LEU A O 1
ATOM 764 N N . ALA A 1 95 ? -4.815 -0.501 -14.258 1.00 87.94 95 ALA A N 1
ATOM 765 C CA . ALA A 1 95 ? -5.752 -1.444 -14.862 1.00 87.94 95 ALA A CA 1
ATOM 766 C C . ALA A 1 95 ? -5.205 -2.074 -16.154 1.00 87.94 95 ALA A C 1
ATOM 768 O O . ALA A 1 95 ? -5.626 -3.174 -16.506 1.00 87.94 95 ALA A O 1
ATOM 769 N N . LEU A 1 96 ? -4.261 -1.408 -16.829 1.00 92.19 96 LEU A N 1
ATOM 770 C CA . LEU A 1 96 ? -3.653 -1.861 -18.086 1.00 92.19 96 LEU A CA 1
ATOM 771 C C . LEU A 1 96 ? -2.332 -2.616 -17.887 1.00 92.19 96 LEU A C 1
ATOM 773 O O . LEU A 1 96 ? -1.738 -3.089 -18.854 1.00 92.19 96 LEU A O 1
ATOM 777 N N . ILE A 1 97 ? -1.855 -2.733 -16.647 1.00 91.81 97 ILE A N 1
ATOM 778 C CA . ILE A 1 97 ? -0.619 -3.453 -16.344 1.00 91.81 97 ILE A CA 1
ATOM 779 C C . ILE A 1 97 ? -0.842 -4.956 -16.528 1.00 91.81 97 ILE A C 1
ATOM 781 O O . ILE A 1 97 ? -1.654 -5.567 -15.835 1.00 91.81 97 ILE A O 1
ATOM 785 N N . SER A 1 98 ? -0.075 -5.549 -17.444 1.00 88.56 98 SER A N 1
ATOM 786 C CA . SER A 1 98 ? -0.073 -6.988 -17.734 1.00 88.56 98 SER A CA 1
ATOM 787 C C . SER A 1 98 ? 0.884 -7.797 -16.855 1.00 88.56 98 SER A C 1
ATOM 789 O O . SER A 1 98 ? 0.902 -9.022 -16.954 1.00 88.56 98 SER A O 1
ATOM 791 N N . ALA A 1 99 ? 1.694 -7.132 -16.024 1.00 90.94 99 ALA A N 1
ATOM 792 C CA . ALA A 1 99 ? 2.612 -7.794 -15.103 1.00 90.94 99 ALA A CA 1
ATOM 793 C C . ALA A 1 99 ? 1.855 -8.685 -14.105 1.00 90.94 99 ALA A C 1
ATOM 795 O O . ALA A 1 99 ? 0.713 -8.408 -13.725 1.00 90.94 99 ALA A O 1
ATOM 796 N N . VAL A 1 100 ? 2.513 -9.758 -13.666 1.00 92.25 100 VAL A N 1
ATOM 797 C CA . VAL A 1 100 ? 1.917 -10.738 -12.756 1.00 92.25 100 VAL A CA 1
ATOM 798 C C . VAL A 1 100 ? 1.595 -10.085 -11.410 1.00 92.25 100 VAL A C 1
ATOM 800 O O . VAL A 1 100 ? 2.416 -9.380 -10.823 1.00 92.25 100 VAL A O 1
ATOM 803 N N . ASN A 1 101 ? 0.383 -10.340 -10.914 1.00 93.75 101 ASN A N 1
ATOM 804 C CA . ASN A 1 101 ? -0.003 -9.982 -9.557 1.00 93.75 101 ASN A CA 1
ATOM 805 C C . ASN A 1 101 ? 0.535 -11.025 -8.567 1.00 93.75 101 ASN A C 1
ATOM 807 O O . ASN A 1 101 ? 0.196 -12.205 -8.671 1.00 93.75 101 ASN A O 1
ATOM 811 N N . HIS A 1 102 ? 1.325 -10.590 -7.591 1.00 95.00 102 HIS A N 1
ATOM 812 C CA . HIS A 1 102 ? 1.911 -11.440 -6.563 1.00 95.00 102 HIS A CA 1
ATOM 813 C C . HIS A 1 102 ? 1.093 -11.409 -5.262 1.00 95.00 102 HIS A C 1
ATOM 815 O O . HIS A 1 102 ? 0.739 -10.328 -4.780 1.00 95.00 102 HIS A O 1
ATOM 821 N N . PRO A 1 103 ? 0.829 -12.568 -4.631 1.00 94.62 103 PRO A N 1
ATOM 822 C CA . PRO A 1 103 ? 0.267 -12.617 -3.286 1.00 94.62 103 PRO A CA 1
ATOM 823 C C . PRO A 1 103 ? 1.182 -11.931 -2.263 1.00 94.62 103 PRO A C 1
ATOM 825 O O . PRO A 1 103 ? 2.401 -12.107 -2.292 1.00 94.62 103 PRO A O 1
ATOM 828 N N . LEU A 1 104 ? 0.599 -11.211 -1.298 1.00 93.75 104 LEU A N 1
ATOM 829 C CA . LEU A 1 104 ? 1.363 -10.498 -0.265 1.00 93.75 104 LEU A CA 1
ATOM 830 C C . LEU A 1 104 ? 2.317 -11.421 0.509 1.00 93.75 104 LEU A C 1
ATOM 832 O O . LEU A 1 104 ? 3.453 -11.040 0.767 1.00 93.75 104 LEU A O 1
ATOM 836 N N . ALA A 1 105 ? 1.888 -12.641 0.839 1.00 94.62 105 ALA A N 1
ATOM 837 C CA . ALA A 1 105 ? 2.722 -13.601 1.561 1.00 94.62 105 ALA A CA 1
ATOM 838 C C . ALA A 1 105 ? 4.015 -13.950 0.800 1.00 94.62 105 ALA A C 1
ATOM 840 O O . ALA A 1 105 ? 5.078 -14.042 1.409 1.00 94.62 105 ALA A O 1
ATOM 841 N N . ASP A 1 106 ? 3.941 -14.098 -0.524 1.00 94.56 106 ASP A N 1
ATOM 842 C CA . ASP A 1 106 ? 5.108 -14.415 -1.351 1.00 94.56 106 ASP A CA 1
ATOM 843 C C . ASP A 1 106 ? 6.050 -13.217 -1.461 1.00 94.56 106 ASP A C 1
ATOM 845 O O . ASP A 1 106 ? 7.269 -13.369 -1.401 1.00 94.56 106 ASP A O 1
ATOM 849 N N . VAL A 1 107 ? 5.489 -12.011 -1.550 1.00 95.50 107 VAL A N 1
ATOM 850 C CA . VAL A 1 107 ? 6.266 -10.766 -1.542 1.00 95.50 107 VAL A CA 1
ATOM 851 C C . VAL A 1 107 ? 7.009 -10.604 -0.214 1.00 95.50 107 VAL A C 1
ATOM 853 O O . VAL A 1 107 ? 8.202 -10.316 -0.211 1.00 95.50 107 VAL A O 1
ATOM 856 N N . LEU A 1 108 ? 6.342 -10.840 0.919 1.00 94.38 108 LEU A N 1
ATOM 857 C CA . LEU A 1 108 ? 6.955 -10.734 2.247 1.00 94.38 108 LEU A CA 1
ATOM 858 C C . LEU A 1 108 ? 8.084 -11.752 2.463 1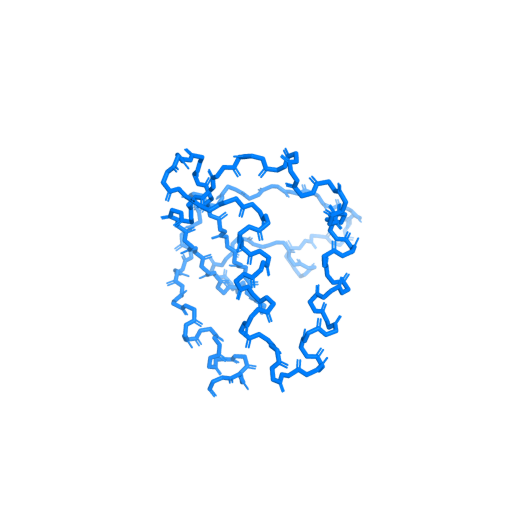.00 94.38 108 LEU A C 1
ATOM 860 O O . LEU A 1 108 ? 9.113 -11.391 3.037 1.00 94.38 108 LEU A O 1
ATOM 864 N N . LYS A 1 109 ? 7.942 -12.979 1.944 1.00 94.69 109 LYS A N 1
ATOM 865 C CA . LYS A 1 109 ? 9.032 -13.971 1.904 1.00 94.69 109 LYS A CA 1
ATOM 866 C C . LYS A 1 109 ? 10.238 -13.448 1.126 1.00 94.69 109 LYS A C 1
ATOM 868 O O . LYS A 1 109 ? 11.363 -13.509 1.607 1.00 94.69 109 LYS A O 1
ATOM 873 N N . GLN A 1 110 ? 10.012 -12.888 -0.065 1.00 93.31 110 GLN A N 1
ATOM 874 C CA . GLN A 1 110 ? 11.093 -12.337 -0.894 1.00 93.31 110 GLN A CA 1
ATOM 875 C C . GLN A 1 110 ? 11.779 -11.120 -0.259 1.00 93.31 110 GLN A C 1
ATOM 877 O O . GLN A 1 110 ? 12.949 -10.864 -0.533 1.00 93.31 110 GLN A O 1
ATOM 882 N N . LEU A 1 111 ? 11.071 -10.380 0.596 1.00 93.31 111 LEU A N 1
ATOM 883 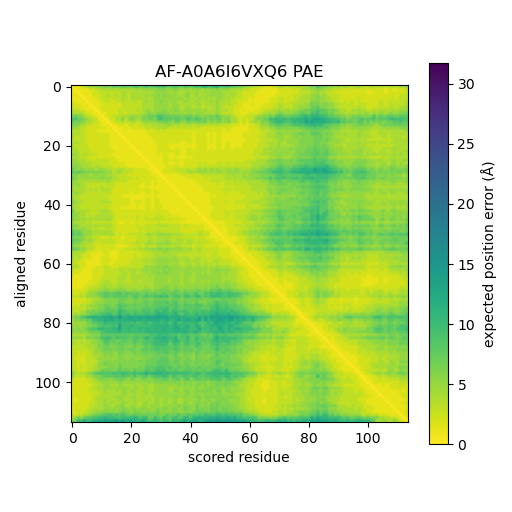C CA . LEU A 1 111 ? 11.625 -9.269 1.370 1.00 93.31 111 LEU A CA 1
ATOM 884 C C . LEU A 1 111 ? 12.325 -9.713 2.667 1.00 93.31 111 LEU A C 1
ATOM 886 O O . LEU A 1 111 ? 12.870 -8.863 3.366 1.00 93.31 111 LEU A O 1
ATOM 890 N N . GLY A 1 112 ? 12.327 -11.012 2.992 1.00 92.25 112 GLY A N 1
ATOM 891 C CA . GLY A 1 112 ? 12.957 -11.554 4.200 1.00 92.25 112 GLY A CA 1
ATOM 892 C C . GLY A 1 112 ? 12.208 -11.235 5.497 1.00 92.25 112 GLY A C 1
ATOM 893 O O . GLY A 1 112 ? 12.824 -11.200 6.558 1.00 92.25 112 GLY A O 1
ATOM 894 N N . VAL A 1 113 ? 10.903 -10.953 5.410 1.00 88.75 113 VAL A N 1
ATOM 895 C CA . VAL A 1 113 ? 10.035 -10.687 6.573 1.00 88.75 113 VAL A CA 1
ATOM 896 C C . VAL A 1 113 ? 9.382 -11.974 7.091 1.00 88.75 113 VAL A C 1
ATOM 898 O O . VAL A 1 113 ? 9.167 -12.105 8.295 1.00 88.75 113 VAL A O 1
ATOM 901 N N . LEU A 1 114 ? 9.045 -12.892 6.175 1.00 80.19 114 LEU A N 1
ATOM 902 C CA . LEU A 1 114 ? 8.470 -14.217 6.451 1.00 80.19 114 LEU A CA 1
ATOM 903 C C . LEU A 1 114 ? 9.420 -15.335 5.990 1.00 80.19 114 LEU A C 1
ATOM 905 O O . LEU A 1 114 ? 10.577 -15.348 6.450 1.00 80.19 114 LEU A O 1
#

Solvent-accessible surface area (backbone atoms only — not comparable to full-atom values): 7204 Å² total; per-residue (Å²): 105,74,48,76,47,77,42,69,41,85,36,94,87,34,45,24,59,54,58,52,49,52,55,50,50,67,72,28,66,88,38,68,67,60,41,52,53,48,54,52,49,37,53,74,73,65,60,53,77,95,48,41,85,74,46,72,64,22,39,34,83,75,44,77,46,28,32,65,65,53,91,76,29,100,73,91,49,77,91,80,47,66,87,88,64,87,80,88,86,87,86,81,65,76,89,74,57,83,47,66,72,50,57,66,71,62,52,36,40,77,70,68,77,99